Protein AF-A0A3B0XAX5-F1 (afdb_monomer_lite)

Foldseek 3Di:
DDDDDDDDDDDDDDDDDDDDDDDDDDPVPPPPPPDDDDDDPDPDDDDPPPPPPLDLVNLLVLLVVLLVQLVVQAHFLVVLQVSLVVSVVSLVVVVVVVVPDPDDDPLVVVLSVLSVVSSVLSNVQSVADDDRTGDDDPVSSVVSVVSSVVNVVSVVVVD

Secondary structure (DSSP, 8-state):
---------------------S--SSTTSSSSTT---------------------HHHHHHHHHHHHHHHHHS-SBHHHHHHHHHHHHHHHHHHHHHHHTSSS--HHHHHHHHHHHHHHHHHHHHHTS-BSSBB---HHHHHHHHHHHHHHHHHHHTT-

Radius of gyration: 24.77 Å; chains: 1; bounding box: 55×66×44 Å

Structure (mmCIF, N/CA/C/O backbone):
data_AF-A0A3B0XAX5-F1
#
_entry.id   AF-A0A3B0XAX5-F1
#
loop_
_atom_site.group_PDB
_atom_site.id
_atom_site.type_symbol
_atom_site.label_atom_id
_atom_site.label_alt_id
_atom_site.label_comp_id
_atom_site.label_asym_id
_atom_site.label_entity_id
_atom_site.label_seq_id
_atom_site.pdbx_PDB_ins_code
_atom_site.Cartn_x
_atom_site.Cartn_y
_atom_site.Cartn_z
_atom_site.occupancy
_atom_site.B_iso_or_equiv
_atom_site.auth_seq_id
_atom_site.auth_comp_id
_atom_site.auth_asym_id
_atom_site.auth_atom_id
_atom_site.pdbx_PDB_model_num
ATOM 1 N N . MET A 1 1 ? -34.772 -11.140 -18.819 1.00 44.25 1 MET A N 1
ATOM 2 C CA . MET A 1 1 ? -35.417 -11.511 -17.544 1.00 44.25 1 MET A CA 1
ATOM 3 C C . MET A 1 1 ? -35.757 -12.988 -17.601 1.00 44.25 1 MET A C 1
ATOM 5 O O . MET A 1 1 ? -36.758 -13.331 -18.210 1.00 44.25 1 MET A O 1
ATOM 9 N N . THR A 1 2 ? -34.922 -13.836 -16.999 1.00 35.56 2 THR A N 1
ATOM 10 C CA . THR A 1 2 ? -35.268 -15.232 -16.691 1.00 35.56 2 THR A CA 1
ATOM 11 C C . THR A 1 2 ? -34.436 -15.656 -15.479 1.00 35.56 2 THR A C 1
ATOM 13 O O . THR A 1 2 ? -33.211 -15.570 -15.511 1.00 35.56 2 THR A O 1
ATOM 16 N N . TYR A 1 3 ? -35.122 -16.005 -14.392 1.00 36.06 3 TYR A N 1
ATOM 17 C CA . TYR A 1 3 ? -34.591 -16.462 -13.103 1.00 36.06 3 TYR A CA 1
ATOM 18 C C . TYR A 1 3 ? -34.491 -17.994 -13.086 1.00 36.06 3 TYR A C 1
ATOM 20 O O . TYR A 1 3 ? -35.426 -18.639 -13.549 1.00 36.06 3 TYR A O 1
ATOM 28 N N . ILE A 1 4 ? -33.443 -18.560 -12.471 1.00 43.97 4 ILE A N 1
ATOM 29 C CA . ILE A 1 4 ? -33.417 -19.930 -11.907 1.00 43.97 4 ILE A CA 1
ATOM 30 C C . ILE A 1 4 ? -32.522 -19.866 -10.646 1.00 43.97 4 ILE A C 1
ATOM 32 O O . ILE A 1 4 ? -31.343 -19.550 -10.761 1.00 43.97 4 ILE A O 1
ATOM 36 N N . GLN A 1 5 ? -33.067 -19.738 -9.430 1.00 38.12 5 GLN A N 1
ATOM 37 C CA . GLN A 1 5 ? -33.500 -20.766 -8.454 1.00 38.12 5 GLN A CA 1
ATOM 38 C C . GLN A 1 5 ? -32.399 -21.677 -7.844 1.00 38.12 5 GLN A C 1
ATOM 40 O O . GLN A 1 5 ? -31.936 -22.626 -8.460 1.00 38.12 5 GLN A O 1
ATOM 45 N N . PHE A 1 6 ? -32.028 -21.320 -6.601 1.00 33.25 6 PHE A N 1
ATOM 46 C CA . PHE A 1 6 ? -31.666 -22.091 -5.387 1.00 33.25 6 PHE A CA 1
ATOM 47 C C . PHE A 1 6 ? -31.267 -23.594 -5.448 1.00 33.25 6 PHE A C 1
ATOM 49 O O . PHE A 1 6 ? -32.091 -24.424 -5.806 1.00 33.25 6 PHE A O 1
ATOM 56 N N . ALA A 1 7 ? -30.032 -23.880 -4.971 1.00 39.34 7 ALA A N 1
ATOM 57 C CA . ALA A 1 7 ? -29.557 -24.762 -3.859 1.00 39.34 7 ALA A CA 1
ATOM 58 C C . ALA A 1 7 ? -30.331 -26.049 -3.441 1.00 39.34 7 ALA A C 1
ATOM 60 O O . ALA A 1 7 ? -31.509 -26.172 -3.746 1.00 39.34 7 ALA A O 1
ATOM 61 N N . PRO A 1 8 ? -29.815 -26.911 -2.523 1.00 55.06 8 PRO A N 1
ATOM 62 C CA . PRO A 1 8 ? -28.453 -27.375 -2.180 1.00 55.06 8 PRO A CA 1
ATOM 63 C C . PRO A 1 8 ? -28.366 -28.932 -2.188 1.00 55.06 8 PRO A C 1
ATOM 65 O O . PRO A 1 8 ? -29.381 -29.610 -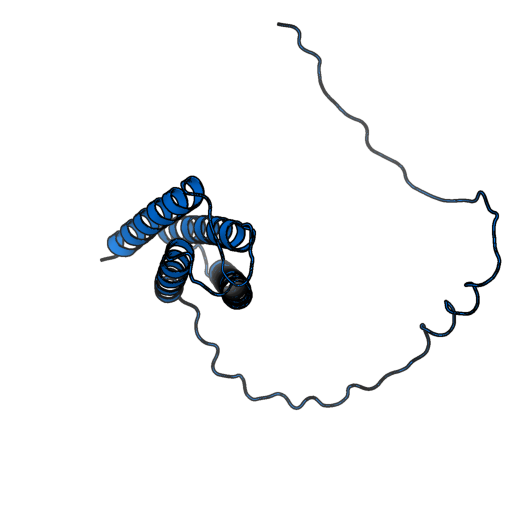2.299 1.00 55.06 8 PRO A O 1
ATOM 68 N N . SER A 1 9 ? -27.191 -29.539 -1.976 1.00 41.34 9 SER A N 1
ATOM 69 C CA . SER A 1 9 ? -27.106 -30.849 -1.292 1.00 41.34 9 SER A CA 1
ATOM 70 C C . SER A 1 9 ? -25.695 -31.136 -0.803 1.00 41.34 9 SER A C 1
ATOM 72 O O . SER A 1 9 ? -24.727 -31.148 -1.559 1.00 41.34 9 SER A O 1
ATOM 74 N N . ALA A 1 10 ? -25.613 -31.339 0.504 1.00 43.38 10 ALA A N 1
ATOM 75 C CA . ALA A 1 10 ? -24.453 -31.845 1.194 1.00 43.38 10 ALA A CA 1
ATOM 76 C C . ALA A 1 10 ? -24.357 -33.370 1.044 1.00 43.38 10 ALA A C 1
ATOM 78 O O . ALA A 1 10 ? -25.367 -34.055 0.904 1.00 43.38 10 ALA A O 1
ATOM 79 N N . ALA A 1 11 ? -23.134 -33.847 1.273 1.00 39.62 11 ALA A N 1
ATOM 80 C CA . ALA A 1 11 ? -22.812 -35.022 2.078 1.00 39.62 11 ALA A CA 1
ATOM 81 C C . ALA A 1 11 ? -22.190 -36.236 1.364 1.00 39.62 11 ALA A C 1
ATOM 83 O O . ALA A 1 11 ? -22.512 -36.603 0.242 1.00 39.62 11 ALA A O 1
ATOM 84 N N . PHE A 1 12 ? -21.330 -36.862 2.170 1.00 41.00 12 PHE A N 1
ATOM 85 C CA . PHE A 1 12 ? -20.760 -38.206 2.110 1.00 41.00 12 PHE A CA 1
ATOM 86 C C . PHE A 1 12 ? -19.574 -38.453 1.162 1.00 41.00 12 PHE A C 1
ATOM 88 O O . PHE A 1 12 ? -19.715 -38.536 -0.046 1.00 41.00 12 PHE A O 1
ATOM 95 N N . PHE A 1 13 ? -18.330 -38.366 1.648 1.00 37.00 13 PHE A N 1
ATOM 96 C CA . PHE A 1 13 ? -17.547 -39.336 2.448 1.00 37.00 13 PHE A CA 1
ATOM 97 C C . PHE A 1 13 ? -17.074 -40.583 1.669 1.00 37.00 13 PHE A C 1
ATOM 99 O O . PHE A 1 13 ? -17.861 -41.451 1.319 1.00 37.00 13 PHE A O 1
ATOM 106 N N . ARG A 1 14 ? -15.736 -40.696 1.629 1.00 37.41 14 ARG A N 1
ATOM 107 C CA . ARG A 1 14 ? -14.883 -41.902 1.611 1.00 37.41 14 ARG A CA 1
ATOM 108 C C . ARG A 1 14 ? -14.527 -42.616 0.293 1.00 37.41 14 ARG A C 1
ATOM 110 O O . ARG A 1 14 ? -15.359 -43.214 -0.365 1.00 37.41 14 ARG A O 1
ATOM 117 N N . ALA A 1 15 ? -13.196 -42.704 0.146 1.00 35.16 15 ALA A N 1
ATOM 118 C CA . ALA A 1 15 ? -12.384 -43.874 -0.222 1.00 35.16 15 ALA A CA 1
ATOM 119 C C . ALA A 1 15 ? -12.457 -44.343 -1.689 1.00 35.16 15 ALA A C 1
ATOM 121 O O . ALA A 1 15 ? -13.474 -44.816 -2.164 1.00 35.16 15 ALA A O 1
ATOM 122 N N . ALA A 1 16 ? -11.395 -44.105 -2.467 1.00 39.84 16 ALA A N 1
ATOM 123 C CA . ALA A 1 16 ? -10.281 -45.047 -2.687 1.00 39.84 16 ALA A CA 1
ATOM 124 C C . ALA A 1 16 ? -10.765 -46.315 -3.419 1.00 39.84 16 ALA A C 1
ATOM 126 O O . ALA A 1 16 ? -11.504 -47.113 -2.866 1.00 39.84 16 ALA A O 1
ATOM 127 N N . THR A 1 17 ? -10.359 -46.594 -4.656 1.00 40.56 17 THR A N 1
ATOM 128 C CA . THR A 1 17 ? -9.032 -47.150 -4.941 1.00 40.56 17 THR A CA 1
ATOM 129 C C . THR A 1 17 ? -8.866 -47.421 -6.449 1.00 40.56 17 THR A C 1
ATOM 131 O O . THR A 1 17 ? -9.791 -47.877 -7.104 1.00 40.56 17 THR A O 1
ATOM 134 N N . TYR A 1 18 ? -7.633 -47.202 -6.924 1.00 41.62 18 TYR A N 1
ATOM 135 C CA . TYR A 1 18 ? -6.901 -47.984 -7.933 1.00 41.62 18 TYR A CA 1
ATOM 136 C C . TYR A 1 18 ? -7.393 -48.032 -9.393 1.00 41.62 18 TYR A C 1
ATOM 138 O O . TYR A 1 18 ? -8.276 -48.796 -9.758 1.00 41.62 18 TYR A O 1
ATOM 146 N N . CYS A 1 19 ? -6.614 -47.398 -10.276 1.00 34.78 19 CYS A N 1
ATOM 147 C CA . CYS A 1 19 ? -6.199 -48.062 -11.510 1.00 34.78 19 CYS A CA 1
ATOM 148 C C . CYS A 1 19 ? -4.701 -47.826 -11.7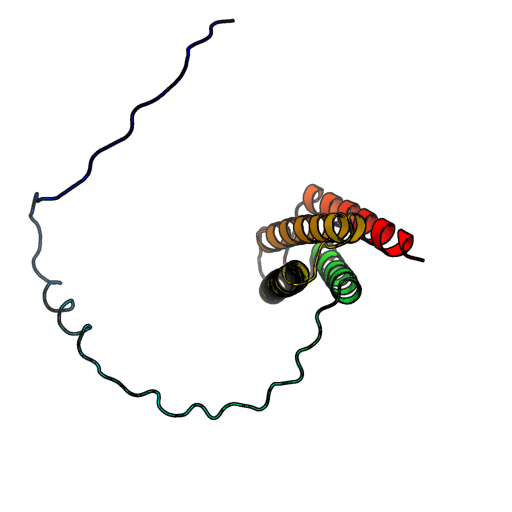28 1.00 34.78 19 CYS A C 1
ATOM 150 O O . CYS A 1 19 ? -4.237 -46.717 -11.992 1.00 34.78 19 CYS A O 1
ATOM 152 N N . SER A 1 20 ? -3.951 -48.897 -11.504 1.00 39.78 20 SER A N 1
ATOM 153 C CA . SER A 1 20 ? -2.510 -49.015 -11.665 1.00 39.78 20 SER A CA 1
ATOM 154 C C . SER A 1 20 ? -2.118 -48.976 -13.143 1.00 39.78 20 SER A C 1
ATOM 156 O O . SER A 1 20 ? -2.879 -49.440 -13.987 1.00 39.78 20 SER A O 1
ATOM 158 N N . HIS A 1 21 ? -0.891 -48.525 -13.423 1.00 38.41 21 HIS A N 1
ATOM 159 C CA . HIS A 1 21 ? 0.172 -49.302 -14.088 1.00 38.41 21 HIS A CA 1
ATOM 160 C C . HIS A 1 21 ? 1.029 -48.395 -14.988 1.00 38.41 21 HIS A C 1
ATOM 162 O O . HIS A 1 21 ? 0.624 -48.097 -16.102 1.00 38.41 21 HIS A O 1
ATOM 168 N N . ILE A 1 22 ? 2.221 -47.984 -14.521 1.00 46.31 22 ILE A N 1
ATOM 169 C CA . ILE A 1 22 ? 3.476 -47.994 -15.306 1.00 46.31 22 ILE A CA 1
ATOM 170 C C . ILE A 1 22 ? 4.670 -47.472 -14.476 1.00 46.31 22 ILE A C 1
ATOM 172 O O . ILE A 1 22 ? 4.722 -46.325 -14.048 1.00 46.31 22 ILE A O 1
ATOM 176 N N . ARG A 1 23 ? 5.656 -48.371 -14.329 1.00 42.75 23 ARG A N 1
ATOM 177 C CA . ARG A 1 23 ? 7.099 -48.171 -14.065 1.00 42.75 23 ARG A CA 1
ATOM 178 C C . ARG A 1 23 ? 7.516 -47.627 -12.682 1.00 42.75 23 ARG A C 1
ATOM 180 O O . ARG A 1 23 ? 7.779 -46.451 -12.494 1.00 42.75 23 ARG A O 1
ATOM 187 N N . SER A 1 24 ? 7.633 -48.475 -11.657 1.00 50.50 24 SER A N 1
ATOM 188 C CA . SER A 1 24 ? 8.691 -49.496 -11.442 1.00 50.50 24 SER A CA 1
ATOM 189 C C . SER A 1 24 ? 10.108 -48.990 -11.087 1.00 50.50 24 SER A C 1
ATOM 191 O O . SER A 1 24 ? 11.045 -49.777 -11.210 1.00 50.50 24 SER A O 1
ATOM 193 N N . ARG A 1 25 ? 10.314 -47.742 -10.618 1.00 49.38 25 ARG A N 1
ATOM 194 C CA . ARG A 1 25 ? 11.633 -47.329 -10.056 1.00 49.38 25 ARG A CA 1
ATOM 195 C C . ARG A 1 25 ? 11.660 -46.371 -8.849 1.00 49.38 25 ARG A C 1
ATOM 197 O O . ARG A 1 25 ? 12.740 -46.149 -8.317 1.00 49.38 25 ARG A O 1
ATOM 204 N N . HIS A 1 26 ? 10.538 -45.846 -8.353 1.00 49.09 26 HIS A N 1
ATOM 205 C CA . HIS A 1 26 ? 10.568 -44.863 -7.244 1.00 49.09 26 HIS A CA 1
ATOM 206 C C . HIS A 1 26 ? 10.079 -45.369 -5.883 1.00 49.09 26 HIS A C 1
ATOM 208 O O . HIS A 1 26 ? 10.137 -44.641 -4.897 1.00 49.09 26 HIS A O 1
ATOM 214 N N . PHE A 1 27 ? 9.676 -46.637 -5.790 1.00 47.16 27 PHE A N 1
ATOM 215 C CA . PHE A 1 27 ? 9.091 -47.186 -4.562 1.00 47.16 27 PHE A CA 1
ATOM 216 C C . PHE A 1 27 ? 10.101 -47.446 -3.428 1.00 47.16 27 PHE A C 1
ATOM 218 O O . PHE A 1 27 ? 9.702 -47.752 -2.312 1.00 47.16 27 PHE A O 1
ATOM 225 N N . LEU A 1 28 ? 11.404 -47.286 -3.684 1.00 48.03 28 LEU A N 1
ATOM 226 C CA . LEU A 1 28 ? 12.463 -47.523 -2.694 1.00 48.03 28 LEU A CA 1
ATOM 227 C C . LEU A 1 28 ? 12.957 -46.244 -1.993 1.00 48.03 28 LEU A C 1
ATOM 229 O O . LEU A 1 28 ? 13.681 -46.336 -1.011 1.00 48.03 28 LEU A O 1
ATOM 233 N N . LEU A 1 29 ? 12.535 -45.053 -2.438 1.00 48.75 29 LEU A N 1
ATOM 234 C CA . LEU A 1 29 ? 12.909 -43.782 -1.795 1.00 48.75 29 LEU A CA 1
ATOM 235 C C . LEU A 1 29 ? 11.878 -43.280 -0.774 1.00 48.75 29 LEU A C 1
ATOM 237 O O . LEU A 1 29 ? 12.193 -42.417 0.038 1.00 48.75 29 LEU A O 1
ATOM 241 N N . CYS A 1 30 ? 10.663 -43.835 -0.768 1.00 45.81 30 CYS A N 1
ATOM 242 C CA . CYS A 1 30 ? 9.576 -43.341 0.085 1.00 45.81 30 CYS A CA 1
ATOM 243 C C . CYS A 1 30 ? 9.568 -43.928 1.509 1.00 45.81 30 CYS A C 1
ATOM 245 O O . CYS A 1 30 ? 8.792 -43.470 2.342 1.00 45.81 30 CYS A O 1
ATOM 247 N N . VAL A 1 31 ? 10.419 -44.920 1.804 1.00 48.81 31 VAL A N 1
ATOM 248 C CA . VAL A 1 31 ? 10.431 -45.635 3.100 1.00 48.81 31 VAL A CA 1
ATOM 249 C C . VAL A 1 31 ? 11.611 -45.223 4.000 1.00 48.81 31 VAL A C 1
ATOM 251 O O . VAL A 1 31 ? 11.562 -45.440 5.205 1.00 48.81 31 VAL A O 1
ATOM 254 N N . CYS A 1 32 ? 12.634 -44.536 3.475 1.00 41.91 32 CYS A N 1
ATOM 255 C CA . CYS A 1 32 ? 13.785 -44.086 4.276 1.00 41.91 32 CYS A CA 1
ATOM 256 C C . CYS A 1 32 ? 13.621 -42.708 4.940 1.00 41.91 32 CYS A C 1
ATOM 258 O O . CYS A 1 32 ? 14.450 -42.347 5.767 1.00 41.91 32 CYS A O 1
ATOM 260 N N . LEU A 1 33 ? 12.573 -41.938 4.631 1.00 45.44 33 LEU A N 1
ATOM 261 C CA . LEU A 1 33 ? 12.417 -40.565 5.143 1.00 45.44 33 LEU A CA 1
ATOM 262 C C . LEU A 1 33 ? 11.385 -40.442 6.277 1.00 45.44 33 LEU A C 1
ATOM 264 O O . LEU A 1 33 ? 10.818 -39.377 6.497 1.00 45.44 33 LEU A O 1
ATOM 268 N N . LEU A 1 34 ? 11.131 -41.540 6.995 1.00 47.31 34 LEU A N 1
ATOM 269 C CA . LEU A 1 34 ? 10.293 -41.560 8.203 1.00 47.31 34 LEU A CA 1
ATOM 270 C C . LEU A 1 34 ?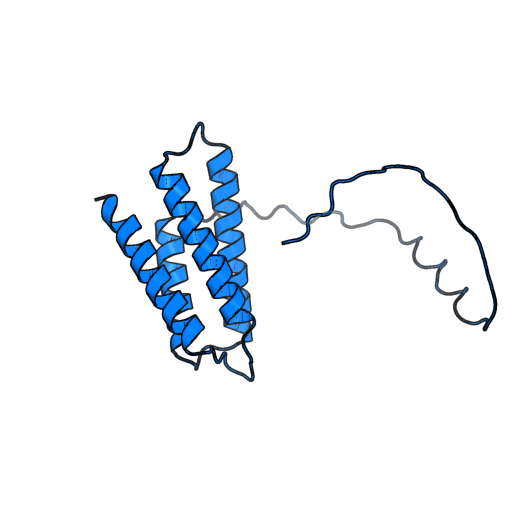 11.060 -41.976 9.470 1.00 47.31 34 LEU A C 1
ATOM 272 O O . LEU A 1 34 ? 10.451 -42.127 10.525 1.00 47.31 34 LEU A O 1
ATOM 276 N N . ILE A 1 35 ? 12.389 -42.134 9.402 1.00 52.22 35 ILE A N 1
ATOM 277 C CA . ILE A 1 35 ? 13.206 -42.589 10.540 1.00 52.22 35 ILE A CA 1
ATOM 278 C C . ILE A 1 35 ? 14.521 -41.796 10.626 1.00 52.22 35 ILE A C 1
ATOM 280 O O . ILE A 1 35 ? 15.598 -42.314 10.362 1.00 52.22 35 ILE A O 1
ATOM 284 N N . THR A 1 36 ? 14.426 -40.530 11.024 1.00 50.75 36 THR A N 1
ATOM 285 C CA . THR A 1 36 ? 15.495 -39.802 11.737 1.00 50.75 36 THR A CA 1
ATOM 286 C C . THR A 1 36 ? 14.802 -38.884 12.745 1.00 50.75 36 THR A C 1
ATOM 288 O O . THR A 1 36 ? 14.319 -37.815 12.391 1.00 50.75 36 THR A O 1
ATOM 291 N N . THR A 1 37 ? 14.390 -39.402 13.902 1.00 49.22 37 THR A N 1
ATOM 292 C CA . THR A 1 37 ? 15.116 -39.287 15.183 1.00 49.22 37 THR A CA 1
ATOM 293 C C . THR A 1 37 ? 15.665 -37.887 15.471 1.00 49.22 37 THR A C 1
ATOM 295 O O . THR A 1 37 ? 16.702 -37.494 14.950 1.00 49.22 37 THR A O 1
ATOM 298 N N . ALA A 1 38 ? 14.937 -37.186 16.344 1.00 47.31 38 ALA A N 1
ATOM 299 C CA . ALA A 1 38 ? 15.428 -36.558 17.571 1.00 47.31 38 ALA A CA 1
ATOM 300 C C . ALA A 1 38 ? 16.838 -35.941 17.554 1.00 47.31 38 ALA A C 1
ATOM 302 O O . ALA A 1 38 ? 17.822 -36.669 17.578 1.00 47.31 38 ALA A O 1
ATOM 303 N N . ALA A 1 39 ? 16.897 -34.608 17.659 1.00 46.00 39 ALA A N 1
ATOM 304 C CA . ALA A 1 39 ? 17.727 -33.861 18.617 1.00 46.00 39 ALA A CA 1
ATOM 305 C C . ALA A 1 39 ? 17.892 -32.409 18.142 1.00 46.00 39 ALA A C 1
ATOM 307 O O . ALA A 1 39 ? 18.842 -32.080 17.445 1.00 46.00 39 ALA A O 1
ATOM 308 N N . PHE A 1 40 ? 16.993 -31.521 18.564 1.00 40.56 40 PHE A N 1
ATOM 309 C CA . PHE A 1 40 ? 17.349 -30.112 18.754 1.00 40.56 40 PHE A CA 1
ATOM 310 C C . PHE A 1 40 ? 17.039 -29.763 20.206 1.00 40.56 40 PHE A C 1
ATOM 312 O O . PHE A 1 40 ? 16.026 -29.159 20.544 1.00 40.56 40 PHE A O 1
ATOM 319 N N . ALA A 1 41 ? 17.910 -30.272 21.076 1.00 43.19 41 ALA A N 1
ATOM 320 C CA . ALA A 1 41 ? 18.088 -29.759 22.418 1.00 43.19 41 ALA A CA 1
ATOM 321 C C . ALA A 1 41 ? 18.904 -28.463 22.325 1.00 43.19 41 ALA A C 1
ATOM 323 O O . ALA A 1 41 ? 19.933 -28.433 21.655 1.00 43.19 41 ALA A O 1
ATOM 324 N N . GLY A 1 42 ? 18.445 -27.424 23.022 1.00 45.09 42 GLY A N 1
ATOM 325 C CA . GLY A 1 42 ? 19.269 -26.274 23.386 1.00 45.09 42 GLY A CA 1
ATOM 326 C C . GLY A 1 42 ? 19.489 -25.244 22.283 1.00 45.09 42 GLY A C 1
ATOM 327 O O . GLY A 1 42 ? 20.603 -25.072 21.804 1.00 45.09 42 GLY A O 1
ATOM 328 N N . THR A 1 43 ? 18.458 -24.471 21.946 1.00 45.91 43 THR A N 1
ATOM 329 C CA . THR A 1 43 ? 18.712 -23.059 21.633 1.00 45.91 43 THR A CA 1
ATOM 330 C C . THR A 1 43 ? 18.349 -22.273 22.875 1.00 45.91 43 THR A C 1
ATOM 332 O O . THR A 1 43 ? 17.179 -22.087 23.204 1.00 45.91 43 THR A O 1
ATOM 335 N N . GLU A 1 44 ? 19.402 -21.937 23.610 1.00 43.97 44 GLU A N 1
ATOM 336 C CA . GLU A 1 44 ? 19.436 -20.982 24.702 1.00 43.97 44 GLU A CA 1
ATOM 337 C C . GLU A 1 44 ? 18.551 -19.786 24.354 1.00 43.97 44 GLU A C 1
ATOM 339 O O . GLU A 1 44 ? 18.708 -19.160 23.302 1.00 43.97 44 GLU A O 1
ATOM 344 N N . ALA A 1 45 ? 17.553 -19.547 25.203 1.00 42.97 45 ALA A N 1
ATOM 345 C CA . ALA A 1 45 ? 16.641 -18.433 25.074 1.00 42.97 45 ALA A CA 1
ATOM 346 C C . ALA A 1 45 ? 17.461 -17.142 25.085 1.00 42.97 45 ALA A C 1
ATOM 348 O O . ALA A 1 45 ? 17.910 -16.685 26.138 1.00 42.97 45 ALA A O 1
ATOM 349 N N . ALA A 1 46 ? 17.660 -16.567 23.898 1.00 45.75 46 ALA A N 1
ATOM 350 C CA . ALA A 1 46 ? 18.106 -15.195 23.776 1.00 45.75 46 ALA A CA 1
ATOM 351 C C . ALA A 1 46 ? 17.175 -14.329 24.646 1.00 45.75 46 ALA A C 1
ATOM 353 O O . ALA A 1 46 ? 15.955 -14.547 24.634 1.00 45.75 46 ALA A O 1
ATOM 354 N N . PRO A 1 47 ? 17.721 -13.388 25.437 1.00 45.41 47 PRO A N 1
ATOM 355 C CA . PRO A 1 47 ? 16.904 -12.494 26.243 1.00 45.41 47 PRO A CA 1
ATOM 356 C C . PRO A 1 47 ? 15.885 -11.814 25.323 1.00 45.41 47 PRO A C 1
ATOM 358 O O . PRO A 1 47 ? 16.237 -11.532 24.176 1.00 45.41 47 PRO A O 1
ATOM 361 N N . PRO A 1 48 ? 14.641 -11.572 25.779 1.00 48.31 48 PRO A N 1
ATOM 362 C CA . PRO A 1 48 ? 13.615 -10.964 24.948 1.00 48.31 48 PRO A CA 1
ATOM 363 C C . PRO A 1 48 ? 14.144 -9.628 24.436 1.00 48.31 48 PRO A C 1
ATOM 365 O O . PRO A 1 48 ? 14.215 -8.642 25.174 1.00 48.31 48 PRO A O 1
ATOM 368 N N . GLU A 1 49 ? 14.576 -9.629 23.175 1.00 45.03 49 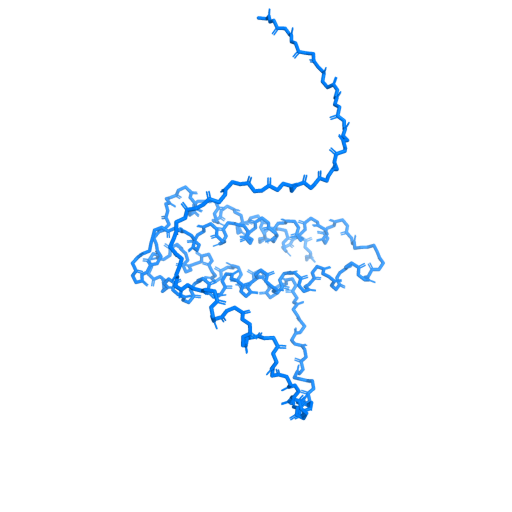GLU A N 1
ATOM 369 C CA . GLU A 1 49 ? 14.972 -8.446 22.441 1.00 45.03 49 GLU A CA 1
ATOM 370 C C . GLU A 1 49 ? 13.765 -7.524 22.503 1.00 45.03 49 GLU A C 1
ATOM 372 O O . GLU A 1 49 ? 12.689 -7.852 22.003 1.00 45.03 49 GLU A O 1
ATOM 377 N N . LYS A 1 50 ? 13.934 -6.459 23.288 1.00 42.19 50 LYS A N 1
ATOM 378 C CA . LYS A 1 50 ? 12.951 -5.455 23.681 1.00 42.19 50 LYS A CA 1
ATOM 379 C C . LYS A 1 50 ? 11.896 -5.313 22.587 1.00 42.19 50 LYS A C 1
ATOM 381 O O . LYS A 1 50 ? 12.173 -4.679 21.573 1.00 42.19 50 LYS A O 1
ATOM 386 N N . ALA A 1 51 ? 10.738 -5.956 22.780 1.00 51.84 51 ALA A N 1
ATOM 387 C CA . ALA A 1 51 ? 9.696 -6.038 21.767 1.00 51.84 51 ALA A CA 1
ATOM 388 C C . ALA A 1 51 ? 9.410 -4.621 21.274 1.00 51.84 51 ALA A C 1
ATOM 390 O O . ALA A 1 51 ? 8.872 -3.803 22.024 1.00 51.84 51 ALA A O 1
ATOM 391 N N . VAL A 1 52 ? 9.861 -4.306 20.057 1.00 57.91 52 VAL A N 1
ATOM 392 C CA . VAL A 1 52 ? 9.627 -3.001 19.450 1.00 57.91 52 VAL A CA 1
ATOM 393 C C . VAL A 1 52 ? 8.118 -2.869 19.399 1.00 57.91 52 VAL A C 1
ATOM 395 O O . VAL A 1 52 ? 7.447 -3.619 18.691 1.00 57.91 52 VAL A O 1
ATOM 398 N N . SER A 1 53 ? 7.573 -1.989 20.237 1.00 68.31 53 SER A N 1
ATOM 399 C CA . SER A 1 53 ? 6.140 -1.789 20.341 1.00 68.31 53 SER A CA 1
ATOM 400 C C . SER A 1 53 ? 5.677 -1.130 19.051 1.00 68.31 53 SER A C 1
ATOM 402 O O . SER A 1 53 ? 5.754 0.081 18.851 1.00 68.31 53 SER A O 1
ATOM 404 N N . VAL A 1 54 ? 5.249 -1.980 18.126 1.00 83.12 54 VAL A N 1
ATOM 405 C CA . VAL A 1 54 ? 4.688 -1.578 16.848 1.00 83.12 54 VAL A CA 1
ATOM 406 C C . VAL A 1 54 ? 3.478 -0.688 17.128 1.00 83.12 54 VAL A C 1
ATOM 408 O O . VAL A 1 54 ? 2.526 -1.103 17.788 1.00 83.12 54 VAL A O 1
ATOM 411 N N . SER A 1 55 ? 3.528 0.554 16.650 1.00 90.81 55 SER A N 1
ATOM 412 C CA . SER A 1 55 ? 2.503 1.567 16.906 1.00 90.81 55 SER A CA 1
ATOM 413 C C . SER A 1 55 ? 1.885 2.071 15.603 1.00 90.81 55 SER A C 1
ATOM 415 O O . SER A 1 55 ? 2.531 2.086 14.554 1.00 90.81 55 SER A O 1
ATOM 417 N N . ILE A 1 56 ? 0.635 2.533 15.663 1.00 90.62 56 ILE A N 1
ATOM 418 C CA . ILE A 1 56 ? -0.066 3.119 14.508 1.00 90.62 56 ILE A CA 1
ATOM 419 C C . ILE A 1 56 ? 0.757 4.218 13.803 1.00 90.62 56 ILE A C 1
ATOM 421 O O . ILE A 1 56 ? 0.921 4.105 12.589 1.00 90.62 56 ILE A O 1
ATOM 425 N N . PRO A 1 57 ? 1.312 5.243 14.487 1.00 90.88 57 PRO A N 1
ATOM 426 C CA . PRO A 1 57 ? 2.092 6.279 13.804 1.00 90.88 57 PRO A CA 1
ATOM 427 C C . PRO A 1 57 ? 3.332 5.707 13.106 1.00 90.88 57 PRO A C 1
ATOM 429 O O . PRO A 1 57 ? 3.593 6.058 11.959 1.00 90.88 57 PRO A O 1
ATOM 432 N N . SER A 1 58 ? 4.025 4.744 13.727 1.00 93.31 58 SER A N 1
ATOM 433 C CA . SER A 1 58 ? 5.176 4.092 13.088 1.00 93.31 58 SER A CA 1
ATOM 434 C C . SER A 1 58 ? 4.803 3.348 11.799 1.00 93.31 58 SER A C 1
ATOM 436 O O . SER A 1 58 ? 5.553 3.393 10.824 1.00 93.31 58 SER A O 1
ATOM 438 N N . LEU A 1 59 ? 3.614 2.731 11.744 1.00 93.75 59 LEU A N 1
ATOM 439 C CA . LEU A 1 59 ? 3.106 2.102 10.521 1.00 93.75 59 LEU A CA 1
ATOM 440 C C . LEU A 1 59 ? 2.746 3.126 9.448 1.00 93.75 59 LEU A C 1
ATOM 442 O O . LEU A 1 59 ? 2.981 2.879 8.266 1.00 93.75 59 LEU A O 1
ATOM 446 N N . VAL A 1 60 ? 2.163 4.262 9.829 1.00 94.50 60 VAL A N 1
ATOM 447 C CA . VAL A 1 60 ? 1.840 5.329 8.873 1.00 94.50 60 VAL A CA 1
ATOM 448 C C . VAL A 1 60 ? 3.125 5.851 8.226 1.00 94.50 60 VAL A C 1
ATOM 450 O O . VAL A 1 60 ? 3.195 5.942 6.997 1.00 94.50 60 VAL A O 1
ATOM 453 N N . ASP A 1 61 ? 4.177 6.076 9.010 1.00 94.62 61 ASP A N 1
ATOM 454 C CA . ASP A 1 61 ? 5.481 6.505 8.497 1.00 94.62 61 ASP A CA 1
ATOM 455 C C . ASP A 1 61 ? 6.127 5.449 7.593 1.00 94.62 61 ASP A C 1
ATOM 457 O O . ASP A 1 61 ? 6.635 5.774 6.515 1.00 94.62 61 ASP A O 1
ATOM 461 N N . GLN A 1 62 ? 6.073 4.173 7.984 1.00 95.19 62 GLN A N 1
ATOM 462 C CA . GLN A 1 62 ? 6.580 3.072 7.164 1.00 95.19 62 GLN A CA 1
ATOM 463 C C . GLN A 1 62 ? 5.829 2.970 5.831 1.00 95.19 62 GLN A C 1
ATOM 465 O O . GLN A 1 62 ? 6.456 2.833 4.780 1.00 95.19 62 GLN A O 1
ATOM 470 N N . SER A 1 63 ? 4.500 3.098 5.851 1.00 95.81 63 SER A N 1
ATOM 471 C CA . SER A 1 63 ? 3.692 3.090 4.629 1.00 95.81 63 SER A CA 1
ATOM 472 C C . SER A 1 63 ? 4.028 4.266 3.711 1.00 95.81 63 SER A C 1
ATOM 474 O O . SER A 1 63 ? 4.147 4.069 2.506 1.00 95.81 63 SER A O 1
ATOM 476 N N . SER A 1 64 ? 4.297 5.453 4.267 1.00 95.81 64 SER A N 1
ATOM 477 C CA . SER A 1 64 ? 4.731 6.622 3.496 1.00 95.81 64 SER A CA 1
ATOM 478 C C . SER A 1 64 ? 6.038 6.348 2.748 1.00 95.81 64 SER A C 1
ATOM 480 O O . SER A 1 64 ? 6.118 6.585 1.543 1.00 95.81 64 SER A O 1
ATOM 482 N N . LYS A 1 65 ? 7.043 5.775 3.428 1.00 95.81 65 LYS A N 1
ATOM 483 C CA . LYS A 1 65 ? 8.325 5.398 2.806 1.00 95.81 65 LYS A CA 1
ATOM 484 C C . LYS A 1 65 ? 8.126 4.397 1.670 1.00 95.81 65 LYS A C 1
ATOM 486 O O . LYS A 1 65 ? 8.619 4.624 0.569 1.00 95.81 65 LYS A O 1
ATOM 491 N N . LEU A 1 66 ? 7.335 3.350 1.903 1.00 96.00 66 LEU A N 1
ATOM 492 C CA . LEU A 1 66 ? 7.050 2.341 0.882 1.00 96.00 66 LEU A CA 1
ATOM 493 C C . LEU A 1 66 ? 6.291 2.924 -0.312 1.00 96.00 66 LEU A C 1
ATOM 495 O O . LEU A 1 66 ? 6.600 2.610 -1.457 1.00 96.00 66 LEU A O 1
ATOM 499 N N . VAL A 1 67 ? 5.338 3.827 -0.088 1.00 96.56 67 VAL A N 1
ATOM 500 C CA . VAL A 1 67 ? 4.654 4.520 -1.187 1.00 96.56 67 VAL A CA 1
ATOM 501 C C . VAL A 1 67 ? 5.650 5.345 -2.006 1.00 96.56 67 VAL A C 1
ATOM 503 O O . VAL A 1 67 ? 5.622 5.270 -3.233 1.00 96.56 67 VAL A O 1
ATOM 506 N N . GLN A 1 68 ? 6.556 6.087 -1.360 1.00 95.50 68 GLN A N 1
ATOM 507 C CA . GLN A 1 68 ? 7.585 6.875 -2.051 1.00 95.50 68 GLN A CA 1
ATOM 508 C C . GLN A 1 68 ? 8.520 5.997 -2.891 1.00 95.50 68 GLN A C 1
ATOM 510 O O . GLN A 1 68 ? 8.809 6.299 -4.051 1.00 95.50 68 GLN A O 1
ATOM 515 N N . GLU A 1 69 ? 8.937 4.860 -2.346 1.00 94.25 69 GLU A N 1
ATOM 516 C CA . GLU A 1 69 ? 9.735 3.875 -3.069 1.00 94.25 69 GLU A CA 1
ATOM 517 C C . GLU A 1 69 ? 8.981 3.310 -4.280 1.00 94.25 69 GLU A C 1
ATOM 519 O O . GLU A 1 69 ? 9.522 3.298 -5.389 1.00 94.25 69 GLU A O 1
ATOM 524 N N . ALA A 1 70 ? 7.711 2.937 -4.107 1.00 93.38 70 ALA A N 1
ATOM 525 C CA . ALA A 1 70 ? 6.862 2.420 -5.177 1.00 93.38 70 ALA A CA 1
ATOM 526 C C . ALA A 1 70 ? 6.658 3.420 -6.322 1.00 93.38 70 ALA A C 1
ATOM 528 O O . ALA A 1 70 ? 6.665 3.028 -7.492 1.00 93.38 70 ALA A O 1
ATOM 529 N N . ILE A 1 71 ? 6.505 4.713 -6.020 1.00 93.75 71 ILE A N 1
ATOM 530 C CA . ILE A 1 71 ? 6.330 5.741 -7.056 1.00 93.75 71 ILE A CA 1
ATOM 531 C C . ILE A 1 71 ? 7.649 6.158 -7.713 1.00 93.75 71 ILE A C 1
ATOM 533 O O . ILE A 1 71 ? 7.632 6.574 -8.873 1.00 93.75 71 ILE A O 1
ATOM 537 N N . SER A 1 72 ? 8.785 6.025 -7.022 1.00 90.94 72 SER A N 1
ATOM 538 C CA . SER A 1 72 ? 10.100 6.407 -7.557 1.00 90.94 72 SER A CA 1
ATOM 539 C C . SER A 1 72 ? 10.497 5.612 -8.804 1.00 90.94 72 SER A C 1
ATOM 541 O O . SER A 1 72 ? 11.334 6.064 -9.579 1.00 90.94 72 SER A O 1
ATOM 543 N N . SER A 1 73 ? 9.892 4.433 -9.016 1.00 81.81 73 SER A N 1
ATOM 544 C CA . SER A 1 73 ? 10.210 3.498 -10.111 1.00 81.81 73 SER A CA 1
ATOM 545 C C . SER A 1 73 ? 11.681 3.037 -10.140 1.00 81.81 73 SER A C 1
ATOM 547 O O . SER A 1 73 ? 12.135 2.473 -11.131 1.00 81.81 73 SER A O 1
ATOM 549 N N . ASN A 1 74 ? 12.426 3.263 -9.050 1.00 87.19 74 ASN A N 1
ATOM 550 C CA . ASN A 1 74 ? 13.837 2.895 -8.883 1.00 87.19 74 ASN A CA 1
ATOM 551 C C . ASN A 1 74 ? 14.081 2.118 -7.572 1.00 87.19 74 ASN A C 1
ATOM 553 O O . ASN A 1 74 ? 15.214 1.924 -7.133 1.00 87.19 74 ASN A O 1
ATOM 557 N N . ALA A 1 75 ? 13.017 1.662 -6.913 1.00 90.88 75 ALA A N 1
ATOM 558 C CA . ALA A 1 75 ? 13.142 0.845 -5.715 1.00 90.88 75 ALA A CA 1
ATOM 559 C C . ALA A 1 75 ? 13.513 -0.598 -6.080 1.00 90.88 75 ALA A C 1
ATOM 561 O O . ALA A 1 75 ? 12.958 -1.188 -7.012 1.00 90.88 75 ALA A O 1
ATOM 562 N N . ASN A 1 76 ? 14.477 -1.170 -5.354 1.00 95.44 76 ASN A N 1
ATOM 563 C CA . ASN A 1 76 ? 14.925 -2.544 -5.565 1.00 95.44 76 ASN A CA 1
ATOM 564 C C . ASN A 1 76 ? 13.770 -3.526 -5.312 1.00 95.44 76 ASN A C 1
ATOM 566 O O . ASN A 1 76 ? 13.176 -3.522 -4.236 1.00 95.44 76 ASN A O 1
ATOM 570 N N . ALA A 1 77 ? 13.503 -4.406 -6.279 1.00 95.19 77 ALA A N 1
ATOM 571 C CA . ALA A 1 77 ? 12.359 -5.313 -6.224 1.00 95.19 77 ALA A CA 1
ATOM 572 C C . ALA A 1 77 ? 12.384 -6.286 -5.039 1.00 95.19 77 ALA A C 1
ATOM 574 O O . ALA A 1 77 ? 11.343 -6.552 -4.440 1.00 95.19 77 ALA A O 1
ATOM 575 N N . SER A 1 78 ? 13.560 -6.813 -4.693 1.00 95.25 78 SER A N 1
ATOM 576 C CA . SER A 1 78 ? 13.699 -7.755 -3.580 1.00 95.25 78 SER A CA 1
ATOM 577 C C . SER A 1 78 ? 13.480 -7.056 -2.241 1.00 95.25 78 SER A C 1
ATOM 579 O O . SER A 1 78 ? 12.660 -7.507 -1.444 1.00 95.25 78 SER A O 1
ATOM 581 N N . ARG A 1 79 ? 14.137 -5.905 -2.027 1.00 95.75 79 ARG A N 1
ATOM 582 C CA . ARG A 1 79 ? 13.966 -5.126 -0.790 1.00 95.75 79 ARG A CA 1
ATOM 583 C C . ARG A 1 79 ? 12.523 -4.690 -0.592 1.00 95.75 79 ARG A C 1
ATOM 585 O O . ARG A 1 79 ? 11.948 -4.986 0.444 1.00 95.75 79 ARG A O 1
ATOM 592 N N . PHE A 1 80 ? 11.905 -4.134 -1.630 1.00 96.38 80 PHE A N 1
ATOM 593 C CA . PHE A 1 80 ? 10.521 -3.687 -1.544 1.00 96.38 80 PHE A CA 1
ATOM 594 C C . PHE A 1 80 ? 9.552 -4.813 -1.145 1.00 96.38 80 PHE A C 1
ATOM 596 O O . PHE A 1 80 ? 8.660 -4.607 -0.327 1.00 96.38 80 PHE A O 1
ATOM 603 N N . ARG A 1 81 ? 9.730 -6.030 -1.682 1.00 96.44 81 ARG A N 1
ATOM 604 C CA . ARG A 1 81 ? 8.915 -7.205 -1.313 1.00 96.44 81 ARG A CA 1
ATOM 605 C C . ARG A 1 81 ? 9.100 -7.609 0.145 1.00 96.44 81 ARG A C 1
ATOM 607 O O . ARG A 1 81 ? 8.121 -7.960 0.806 1.00 96.44 81 ARG A O 1
ATOM 614 N N . ILE A 1 82 ? 10.339 -7.569 0.631 1.00 96.62 82 ILE A N 1
ATOM 615 C CA . ILE A 1 82 ? 10.656 -7.840 2.035 1.00 96.62 82 ILE A CA 1
ATOM 616 C C . ILE A 1 82 ? 9.953 -6.802 2.906 1.00 96.62 82 ILE A C 1
ATOM 618 O O . ILE A 1 82 ? 9.173 -7.173 3.778 1.00 96.62 82 ILE A O 1
ATOM 622 N N . ASP A 1 83 ? 10.129 -5.520 2.608 1.00 97.00 83 ASP A N 1
ATOM 623 C CA . ASP A 1 83 ? 9.587 -4.440 3.428 1.00 97.00 83 ASP A CA 1
ATOM 624 C C . ASP A 1 83 ? 8.049 -4.405 3.406 1.00 97.00 83 ASP A C 1
ATOM 626 O O . ASP A 1 83 ? 7.419 -4.199 4.444 1.00 97.00 83 ASP A O 1
ATOM 630 N N . ALA A 1 84 ? 7.421 -4.700 2.262 1.00 97.00 84 ALA A N 1
ATOM 631 C CA . ALA A 1 84 ? 5.968 -4.851 2.154 1.00 97.00 84 ALA A CA 1
ATOM 632 C C . ALA A 1 84 ? 5.435 -6.053 2.957 1.00 97.00 84 ALA A C 1
ATOM 634 O O . ALA A 1 84 ? 4.326 -6.005 3.500 1.00 97.00 84 ALA A O 1
ATOM 635 N N . THR A 1 85 ? 6.212 -7.136 3.045 1.00 97.56 85 THR A N 1
ATOM 636 C CA . THR A 1 85 ? 5.880 -8.303 3.875 1.00 97.56 85 THR A CA 1
ATOM 637 C C . THR A 1 85 ? 6.025 -7.967 5.353 1.00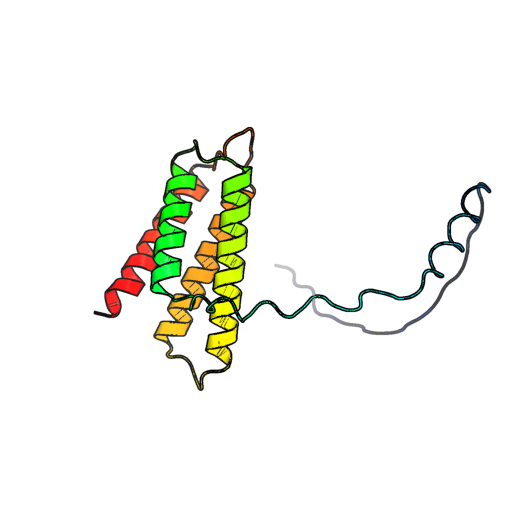 97.56 85 THR A C 1
ATOM 639 O O . THR A 1 85 ? 5.092 -8.192 6.119 1.00 97.56 85 THR A O 1
ATOM 642 N N . LEU A 1 86 ? 7.136 -7.341 5.745 1.00 97.00 86 LEU A N 1
ATOM 643 C CA . LEU A 1 86 ? 7.369 -6.895 7.117 1.00 97.00 86 LEU A CA 1
ATOM 644 C C . LEU A 1 86 ? 6.274 -5.936 7.585 1.00 97.00 86 LEU A C 1
ATOM 646 O O . LEU A 1 86 ? 5.727 -6.122 8.666 1.00 97.00 86 LEU A O 1
ATOM 650 N N . TYR A 1 87 ? 5.880 -4.976 6.747 1.00 97.12 87 TYR A N 1
ATOM 651 C CA . TYR A 1 87 ? 4.771 -4.069 7.038 1.00 97.12 87 TYR A CA 1
ATOM 652 C C . TYR A 1 87 ? 3.471 -4.819 7.370 1.00 97.12 87 TYR A C 1
ATOM 654 O O . TYR A 1 87 ? 2.790 -4.501 8.348 1.00 97.12 87 TYR A O 1
ATOM 662 N N . ARG A 1 88 ? 3.132 -5.847 6.582 1.00 97.12 88 ARG A N 1
ATOM 663 C CA . ARG A 1 88 ? 1.942 -6.676 6.810 1.00 97.12 88 ARG A CA 1
ATOM 664 C C . ARG A 1 88 ? 2.026 -7.445 8.131 1.00 97.12 88 ARG A C 1
ATOM 666 O O . ARG A 1 88 ? 1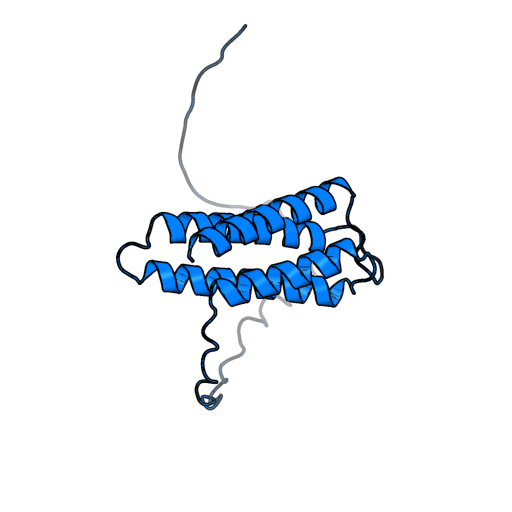.035 -7.492 8.858 1.00 97.12 88 ARG A O 1
ATOM 673 N N . GLU A 1 89 ? 3.178 -8.021 8.453 1.00 96.75 89 GLU A N 1
ATOM 674 C CA . GLU A 1 89 ? 3.368 -8.772 9.701 1.00 96.75 89 GLU A CA 1
ATOM 675 C C . GLU A 1 89 ? 3.363 -7.860 10.939 1.00 96.75 89 GLU A C 1
ATOM 677 O O . GLU A 1 89 ? 2.776 -8.206 11.971 1.00 96.75 89 GLU A O 1
ATOM 682 N N . SER A 1 90 ? 3.914 -6.648 10.827 1.00 95.56 90 SER A N 1
ATOM 683 C CA . SER A 1 90 ? 3.801 -5.608 11.854 1.00 95.56 90 SER A CA 1
ATOM 684 C C . SER A 1 90 ? 2.340 -5.212 12.086 1.00 95.56 90 SER A C 1
ATOM 686 O O . SER A 1 90 ? 1.894 -5.147 13.233 1.00 95.56 90 SER A O 1
ATOM 688 N N . LEU A 1 91 ? 1.562 -5.017 11.015 1.00 95.69 91 LEU A N 1
ATOM 689 C CA . LEU A 1 91 ? 0.130 -4.726 11.115 1.00 95.69 91 LEU A CA 1
ATOM 690 C C . LEU A 1 91 ? -0.644 -5.881 11.759 1.00 95.69 91 LEU A C 1
ATOM 692 O O . LEU A 1 91 ? -1.471 -5.646 12.637 1.00 95.69 91 LEU A O 1
ATOM 696 N N . ARG A 1 92 ? -0.352 -7.125 11.369 1.00 95.12 92 ARG A N 1
ATOM 697 C CA . ARG A 1 92 ? -0.960 -8.324 11.959 1.00 95.12 92 ARG A CA 1
ATOM 698 C C . ARG A 1 92 ? -0.706 -8.389 13.464 1.00 95.12 92 ARG A C 1
ATOM 700 O O . ARG A 1 92 ? -1.649 -8.583 14.225 1.00 95.12 92 ARG A O 1
ATOM 707 N N . SER A 1 93 ? 0.540 -8.189 13.885 1.00 93.19 93 SER A N 1
ATOM 708 C CA . SER A 1 93 ? 0.920 -8.169 15.304 1.00 93.19 93 SER A CA 1
ATOM 709 C C . SER A 1 93 ? 0.170 -7.081 16.073 1.00 93.19 93 SER A C 1
ATOM 711 O O . SER A 1 93 ? -0.357 -7.330 17.155 1.00 93.19 93 SER A O 1
ATOM 713 N N . LEU A 1 94 ? 0.054 -5.885 15.489 1.00 92.94 94 LEU A N 1
ATOM 714 C CA . LEU A 1 94 ? -0.686 -4.778 16.087 1.00 92.94 94 LEU A CA 1
ATOM 715 C C . LEU A 1 94 ? -2.182 -5.099 16.231 1.00 92.94 94 LEU A C 1
ATOM 717 O O . LEU A 1 94 ? -2.761 -4.814 17.278 1.00 92.94 94 LEU A O 1
ATOM 721 N N . MET A 1 95 ? -2.805 -5.711 15.219 1.00 91.81 95 MET A N 1
ATOM 722 C CA . MET A 1 95 ? -4.217 -6.110 15.269 1.00 91.81 95 MET A CA 1
ATOM 723 C C . MET A 1 95 ? -4.474 -7.172 16.344 1.00 91.81 95 MET A C 1
ATOM 725 O O . MET A 1 95 ? -5.378 -6.993 17.153 1.00 91.81 95 MET A O 1
ATOM 729 N N . LEU A 1 96 ? -3.629 -8.204 16.434 1.00 90.75 96 LEU A N 1
ATOM 730 C CA . LEU A 1 96 ? -3.740 -9.240 17.472 1.00 90.75 96 LEU A CA 1
ATOM 731 C C . LEU A 1 96 ? -3.634 -8.654 18.888 1.00 90.75 96 LEU A C 1
ATOM 733 O O . LEU A 1 96 ? -4.398 -9.025 19.774 1.00 90.75 96 LEU A O 1
ATOM 737 N N . ASN A 1 97 ? -2.732 -7.690 19.089 1.00 87.56 97 ASN A N 1
ATOM 738 C CA . ASN A 1 97 ? -2.581 -6.983 20.365 1.00 87.56 97 ASN A CA 1
ATOM 739 C C . ASN A 1 97 ? -3.716 -5.985 20.650 1.00 87.56 97 ASN A C 1
ATOM 741 O O . ASN A 1 97 ? -3.871 -5.535 21.782 1.00 87.56 97 ASN A O 1
ATOM 745 N N . SER A 1 98 ? -4.476 -5.592 19.627 1.00 85.12 98 SER A N 1
ATOM 746 C CA . SER A 1 98 ? -5.636 -4.708 19.774 1.00 85.12 98 SER A CA 1
ATOM 747 C C . SER A 1 98 ? -6.895 -5.493 20.137 1.00 85.12 98 SER A C 1
ATOM 749 O O . SER A 1 98 ? -7.734 -4.977 20.870 1.00 85.12 98 SER A O 1
ATOM 751 N N . ASP A 1 99 ? -7.014 -6.737 19.666 1.00 81.38 99 ASP A N 1
ATOM 752 C CA . ASP A 1 99 ? -8.141 -7.628 19.969 1.00 81.38 99 ASP A CA 1
ATOM 753 C C . ASP A 1 99 ? -8.155 -8.080 21.439 1.00 81.38 99 ASP A C 1
ATOM 755 O O . ASP A 1 99 ? -9.215 -8.375 21.990 1.00 81.38 99 ASP A O 1
ATOM 759 N N . THR A 1 100 ? -6.993 -8.097 22.100 1.00 80.25 100 THR A N 1
ATOM 760 C CA . THR A 1 100 ? -6.880 -8.393 23.537 1.00 80.25 100 THR A CA 1
ATOM 761 C C . THR A 1 100 ? -7.301 -7.223 24.429 1.00 80.25 100 THR A C 1
ATOM 763 O O . THR A 1 100 ? -7.571 -7.428 25.612 1.00 80.25 100 THR A O 1
ATOM 766 N N . GLN A 1 101 ? -7.393 -6.003 23.889 1.00 74.88 101 GLN A N 1
ATOM 767 C CA . GLN A 1 101 ? -7.882 -4.835 24.620 1.00 74.88 101 GLN A CA 1
ATOM 768 C C . GLN A 1 101 ? -9.410 -4.765 24.525 1.00 74.88 101 GLN A C 1
ATOM 770 O O . GLN A 1 101 ? -9.991 -4.870 23.444 1.00 74.88 101 GLN A O 1
ATOM 775 N N . SER A 1 102 ? -10.087 -4.571 25.661 1.00 57.16 102 SER A N 1
ATOM 776 C CA . SER A 1 102 ? -11.549 -4.502 25.704 1.00 57.16 102 SER A CA 1
ATOM 777 C C . SER A 1 102 ? -12.062 -3.346 24.835 1.00 57.16 102 SER A C 1
ATOM 779 O O . SER A 1 102 ? -11.861 -2.177 25.157 1.00 57.16 102 SER A O 1
ATOM 781 N N . THR A 1 103 ? -12.729 -3.696 23.732 1.00 75.94 103 THR A N 1
ATOM 782 C CA . THR A 1 103 ? -13.424 -2.806 22.784 1.00 75.94 103 THR A CA 1
ATOM 783 C C . THR A 1 103 ? -12.580 -1.637 22.245 1.00 75.94 103 THR A C 1
ATOM 785 O O . THR A 1 103 ? -12.658 -0.525 22.771 1.00 75.94 103 THR A O 1
ATOM 788 N N . PRO A 1 104 ? -11.830 -1.822 21.140 1.00 79.31 104 PRO A N 1
ATOM 789 C CA . PRO A 1 104 ? -11.138 -0.707 20.504 1.00 79.31 104 PRO A CA 1
ATOM 790 C C . PRO A 1 104 ? -12.144 0.340 20.014 1.00 79.31 104 PRO A C 1
ATOM 792 O O . PRO A 1 104 ? -13.204 -0.003 19.475 1.00 79.31 104 PRO A O 1
ATOM 795 N N . SER A 1 105 ? -11.791 1.618 20.184 1.00 85.94 105 SER A N 1
ATOM 796 C CA . SER A 1 105 ? -12.615 2.739 19.723 1.00 85.94 105 SER A CA 1
ATOM 797 C C . SER A 1 105 ? -12.967 2.590 18.236 1.00 85.94 105 SER A C 1
ATOM 799 O O . SER A 1 105 ? -12.163 2.084 17.445 1.00 85.94 105 SER A O 1
ATOM 801 N N . THR A 1 106 ? -14.151 3.054 17.824 1.00 87.94 106 THR A N 1
ATOM 802 C CA . THR A 1 106 ? -14.569 3.036 16.408 1.00 87.94 106 THR A CA 1
ATOM 803 C C . THR A 1 106 ? -13.539 3.720 15.507 1.00 87.94 106 THR A C 1
ATOM 805 O O . THR A 1 106 ? -13.254 3.238 14.413 1.00 87.94 106 THR A O 1
ATOM 808 N N . HIS A 1 107 ? -12.913 4.795 15.995 1.00 88.00 107 HIS A N 1
ATOM 809 C CA . HIS A 1 107 ? -11.825 5.475 15.297 1.00 88.00 107 HIS A CA 1
ATOM 810 C C . HIS A 1 107 ? -10.613 4.553 15.079 1.00 88.00 107 HIS A C 1
ATOM 812 O O . HIS A 1 107 ? -10.125 4.445 13.955 1.00 88.00 107 HIS A O 1
ATOM 818 N N . THR A 1 108 ? -10.168 3.828 16.113 1.00 88.00 108 THR A N 1
ATOM 819 C CA . THR A 1 108 ? -9.067 2.854 16.002 1.00 88.00 108 THR A CA 1
ATOM 820 C C . THR A 1 108 ? -9.393 1.772 14.977 1.00 88.00 108 THR A C 1
ATOM 822 O O . THR A 1 108 ? -8.565 1.480 14.120 1.00 88.00 108 THR A O 1
ATOM 825 N N . LYS A 1 109 ? -10.609 1.213 15.006 1.00 90.25 109 LYS A N 1
ATOM 826 C CA . LYS A 1 109 ? -11.041 0.201 14.028 1.00 90.25 109 LYS A CA 1
ATOM 827 C C . LYS A 1 109 ? -10.993 0.739 12.598 1.00 90.25 109 LYS A C 1
ATOM 829 O O . LYS A 1 109 ? -10.437 0.085 11.721 1.00 90.25 109 LYS A O 1
ATOM 834 N N . ASN A 1 110 ? -11.515 1.943 12.369 1.00 92.00 110 ASN A N 1
ATOM 835 C CA . ASN A 1 110 ? -11.486 2.578 11.051 1.00 92.00 110 ASN A CA 1
ATOM 836 C C . ASN A 1 110 ? -10.049 2.805 10.565 1.00 92.00 110 ASN A C 1
ATOM 838 O O . ASN A 1 110 ? -9.737 2.476 9.423 1.00 92.00 110 ASN A O 1
ATOM 842 N N . MET A 1 111 ? -9.159 3.281 11.440 1.00 92.44 111 MET A N 1
ATOM 843 C CA . MET A 1 111 ? -7.738 3.444 11.128 1.00 92.44 111 MET A CA 1
ATOM 844 C C . MET A 1 111 ? -7.077 2.113 10.742 1.00 92.44 111 MET A C 1
ATOM 846 O O . MET A 1 111 ? -6.384 2.039 9.729 1.00 92.44 111 MET A O 1
ATOM 850 N N . LEU A 1 112 ? -7.327 1.040 11.501 1.00 93.25 112 LEU A N 1
ATOM 851 C CA . LEU A 1 112 ? -6.811 -0.294 11.180 1.00 93.25 112 LEU A CA 1
ATOM 852 C C . LEU A 1 112 ? -7.294 -0.768 9.810 1.00 93.25 112 LEU A C 1
ATOM 854 O O . LEU A 1 112 ? -6.497 -1.279 9.029 1.00 93.25 112 LEU A O 1
ATOM 858 N N . MET A 1 113 ? -8.562 -0.535 9.470 1.00 94.31 113 MET A N 1
ATOM 859 C CA . MET A 1 113 ? -9.088 -0.881 8.148 1.00 94.31 113 MET A CA 1
ATOM 860 C C . MET A 1 113 ? -8.395 -0.105 7.022 1.00 94.31 113 MET A C 1
ATOM 862 O O . MET A 1 113 ? -8.137 -0.675 5.961 1.00 94.31 113 MET A O 1
ATOM 866 N N . GLU A 1 114 ? -8.049 1.168 7.229 1.00 95.62 114 GLU A N 1
ATOM 867 C CA . GLU A 1 114 ? -7.282 1.931 6.238 1.00 95.62 114 GLU A CA 1
ATOM 868 C C . GLU A 1 114 ? -5.842 1.425 6.082 1.00 95.62 114 GLU A C 1
ATOM 870 O O . GLU A 1 114 ? -5.333 1.379 4.957 1.00 95.62 114 GLU A O 1
ATOM 875 N N . LEU A 1 115 ? -5.204 0.991 7.171 1.00 95.88 115 LEU A N 1
ATOM 876 C CA . LEU A 1 115 ? -3.883 0.355 7.132 1.00 95.88 115 LEU A CA 1
ATOM 877 C C . LEU A 1 115 ? -3.937 -1.007 6.429 1.00 95.88 115 LEU A C 1
ATOM 879 O O . LEU A 1 115 ? -3.064 -1.318 5.621 1.00 95.88 115 LEU A O 1
ATOM 883 N N . VAL A 1 116 ? -4.994 -1.794 6.651 1.00 96.69 116 VAL A N 1
ATOM 884 C CA . VAL A 1 116 ? -5.217 -3.064 5.942 1.00 96.69 116 VAL A CA 1
ATOM 885 C C . VAL A 1 116 ? -5.365 -2.817 4.442 1.00 96.69 116 VAL A C 1
ATOM 887 O O . VAL A 1 116 ? -4.703 -3.488 3.648 1.00 96.69 116 VAL A O 1
ATOM 890 N N . ARG A 1 117 ? -6.159 -1.819 4.030 1.00 97.31 117 ARG A N 1
ATOM 891 C CA . ARG A 1 117 ? -6.272 -1.436 2.611 1.00 97.31 117 ARG A CA 1
ATOM 892 C C . ARG A 1 117 ? -4.926 -1.013 2.031 1.00 97.31 117 ARG A C 1
ATOM 894 O O . ARG A 1 117 ? -4.578 -1.453 0.939 1.00 97.31 117 ARG A O 1
ATOM 901 N N . MET A 1 118 ? -4.151 -0.218 2.768 1.00 97.69 118 MET A N 1
ATOM 902 C CA . MET A 1 118 ? -2.809 0.174 2.341 1.00 97.69 118 MET A CA 1
ATOM 903 C C . MET A 1 118 ? -1.881 -1.038 2.190 1.00 97.69 118 MET A C 1
ATOM 905 O O . MET A 1 118 ? -1.182 -1.148 1.187 1.00 97.69 118 MET A O 1
ATOM 909 N N . SER A 1 119 ? -1.932 -1.999 3.117 1.00 97.94 119 SER A N 1
ATOM 910 C CA . SER A 1 119 ? -1.138 -3.230 3.029 1.00 97.94 119 SER A CA 1
ATOM 911 C C . SER A 1 119 ? -1.440 -4.022 1.752 1.00 97.94 119 SER A C 1
ATOM 913 O O . SER A 1 119 ? -0.520 -4.501 1.093 1.00 97.94 119 SER A O 1
ATOM 915 N N . ALA A 1 120 ? -2.710 -4.096 1.342 1.00 97.69 120 ALA A N 1
ATOM 916 C CA . ALA A 1 120 ? -3.115 -4.778 0.117 1.00 97.69 120 ALA A CA 1
ATOM 917 C C . ALA A 1 120 ? -2.608 -4.059 -1.147 1.00 97.69 120 ALA A C 1
ATOM 919 O O . ALA A 1 120 ? -2.145 -4.710 -2.087 1.00 97.69 120 ALA A O 1
ATOM 920 N N . LEU A 1 121 ? -2.638 -2.722 -1.164 1.00 97.69 121 LEU A N 1
ATOM 921 C CA . LEU A 1 121 ? -2.082 -1.932 -2.268 1.00 97.69 121 LEU A CA 1
ATOM 922 C C . LEU A 1 121 ? -0.560 -2.092 -2.369 1.00 97.69 121 LEU A C 1
ATOM 924 O O . LEU A 1 121 ? -0.039 -2.274 -3.467 1.00 97.69 121 LEU A O 1
ATOM 928 N N . LEU A 1 122 ? 0.152 -2.087 -1.241 1.00 97.31 122 LEU A N 1
ATOM 929 C CA . LEU A 1 122 ? 1.602 -2.303 -1.202 1.00 97.31 122 LEU A CA 1
ATOM 930 C C . LEU A 1 122 ? 1.985 -3.711 -1.674 1.00 97.31 122 LEU A C 1
ATOM 932 O O . LEU A 1 122 ? 2.944 -3.870 -2.424 1.00 97.31 122 LEU A O 1
ATOM 936 N N . GLN A 1 123 ? 1.205 -4.727 -1.310 1.00 97.12 123 GLN A N 1
ATOM 937 C CA . GLN A 1 123 ? 1.397 -6.088 -1.818 1.00 97.12 123 GLN A CA 1
ATOM 938 C C . GLN A 1 123 ? 1.125 -6.182 -3.325 1.00 97.12 123 GLN A C 1
ATOM 940 O O . GLN A 1 123 ? 1.868 -6.839 -4.052 1.00 97.12 123 GLN A O 1
ATOM 945 N N . SER A 1 124 ? 0.124 -5.454 -3.821 1.00 96.06 124 SER A N 1
ATOM 946 C CA . SER A 1 124 ? -0.121 -5.336 -5.263 1.00 96.06 124 SER A CA 1
ATOM 947 C C . SER A 1 124 ? 1.060 -4.665 -5.974 1.00 96.06 124 SER A C 1
ATOM 949 O O . SER A 1 124 ? 1.482 -5.124 -7.031 1.00 96.06 124 SER A O 1
ATOM 951 N N . ALA A 1 125 ? 1.661 -3.638 -5.362 1.00 95.06 125 ALA A N 1
ATOM 952 C CA . ALA A 1 125 ? 2.859 -2.978 -5.881 1.00 95.06 125 ALA A CA 1
ATOM 953 C C . ALA A 1 125 ? 4.078 -3.915 -5.898 1.00 95.06 125 ALA A C 1
ATOM 955 O O . ALA A 1 125 ? 4.855 -3.912 -6.852 1.00 95.06 125 ALA A O 1
ATOM 956 N N . ALA A 1 126 ? 4.212 -4.773 -4.886 1.00 95.00 126 ALA A N 1
ATOM 957 C CA . ALA A 1 126 ? 5.275 -5.771 -4.792 1.00 95.00 126 ALA A CA 1
ATOM 958 C C . ALA A 1 126 ? 5.152 -6.887 -5.854 1.00 95.00 126 ALA A C 1
ATOM 960 O O . ALA A 1 126 ? 6.157 -7.505 -6.234 1.00 95.00 126 ALA A O 1
ATOM 961 N N . ALA A 1 127 ? 3.930 -7.119 -6.346 1.00 93.94 127 ALA A N 1
ATOM 962 C CA . ALA A 1 127 ? 3.592 -8.084 -7.391 1.00 93.94 127 ALA A CA 1
ATOM 963 C C . ALA A 1 127 ? 3.667 -7.518 -8.823 1.00 93.94 127 ALA A C 1
ATOM 965 O O . ALA A 1 127 ? 3.513 -8.274 -9.784 1.00 93.94 127 ALA A O 1
ATOM 966 N N . CYS A 1 128 ? 3.907 -6.214 -8.994 1.00 92.06 128 CYS A N 1
ATOM 967 C CA . CYS A 1 128 ? 4.077 -5.600 -10.312 1.00 92.06 128 CYS A CA 1
ATOM 968 C C . CYS A 1 128 ? 5.227 -6.238 -11.109 1.00 92.06 128 CYS A C 1
ATOM 970 O O . CYS A 1 128 ? 6.095 -6.909 -10.554 1.00 92.06 128 CYS A O 1
ATOM 972 N N . LYS A 1 129 ? 5.265 -6.016 -12.432 1.00 81.56 129 LYS A N 1
ATOM 973 C CA . LYS A 1 129 ? 6.361 -6.516 -13.280 1.00 81.56 129 LYS A CA 1
ATOM 974 C C . LYS A 1 129 ? 7.699 -5.966 -12.777 1.00 81.56 129 LYS A C 1
ATOM 976 O O . LYS A 1 129 ? 7.856 -4.759 -12.603 1.00 81.56 129 LYS A O 1
ATOM 981 N N . THR A 1 130 ? 8.665 -6.856 -12.567 1.00 82.31 130 THR A N 1
ATOM 982 C CA . THR A 1 130 ? 9.968 -6.497 -11.997 1.00 82.31 130 THR A CA 1
ATOM 983 C C . THR A 1 130 ? 11.117 -7.000 -12.852 1.00 82.31 130 THR A C 1
ATOM 985 O O . THR A 1 130 ? 11.158 -8.179 -13.197 1.00 82.31 130 THR A O 1
ATOM 988 N N . GLY A 1 131 ? 12.083 -6.118 -13.104 1.00 85.00 131 GLY A N 1
ATOM 989 C CA . GLY A 1 131 ? 13.470 -6.505 -13.359 1.00 85.00 131 GLY A CA 1
ATOM 990 C C . GLY A 1 131 ? 14.258 -6.413 -12.051 1.00 85.00 131 GLY A C 1
ATOM 991 O O . GLY A 1 131 ? 13.862 -6.974 -11.032 1.00 85.00 131 GLY A O 1
ATOM 992 N N . ARG A 1 132 ? 15.335 -5.620 -12.046 1.00 91.31 132 ARG A N 1
ATOM 993 C CA . ARG A 1 132 ? 16.055 -5.238 -10.815 1.00 91.31 132 ARG A CA 1
ATOM 994 C C . ARG A 1 132 ? 15.245 -4.290 -9.915 1.00 91.31 132 ARG A C 1
ATOM 996 O O . ARG A 1 132 ? 15.423 -4.294 -8.696 1.00 91.31 132 ARG A O 1
ATOM 1003 N N . PHE A 1 133 ? 14.354 -3.508 -10.516 1.00 94.06 133 PHE A N 1
ATOM 1004 C CA . PHE A 1 133 ? 13.543 -2.490 -9.851 1.00 94.06 133 PHE A CA 1
ATOM 1005 C C . PHE A 1 133 ? 12.047 -2.757 -10.055 1.00 94.06 133 PHE A C 1
ATOM 1007 O O . PHE A 1 133 ? 11.664 -3.421 -11.027 1.00 94.06 133 PHE A O 1
ATOM 1014 N N . ILE A 1 134 ? 11.213 -2.263 -9.136 1.00 93.19 134 ILE A N 1
ATOM 1015 C CA . ILE A 1 134 ? 9.752 -2.312 -9.277 1.00 93.19 134 ILE A CA 1
ATOM 1016 C C . ILE A 1 134 ? 9.262 -1.234 -10.242 1.00 93.19 134 ILE A C 1
ATOM 1018 O O . ILE A 1 134 ? 9.677 -0.078 -10.164 1.00 93.19 134 ILE A O 1
ATOM 1022 N N . VAL A 1 135 ? 8.338 -1.608 -11.126 1.00 92.12 135 VAL A N 1
ATOM 1023 C CA . VAL A 1 135 ? 7.656 -0.674 -12.027 1.00 92.12 135 VAL A CA 1
ATOM 1024 C C . VAL A 1 135 ? 6.155 -0.892 -11.892 1.00 92.12 135 VAL A C 1
ATOM 1026 O O . VAL A 1 135 ? 5.618 -1.895 -12.358 1.00 92.12 135 VAL A O 1
ATOM 1029 N N . CYS A 1 136 ? 5.481 0.040 -11.219 1.00 92.62 136 CYS A N 1
ATOM 1030 C CA . CYS A 1 136 ? 4.039 -0.024 -10.997 1.00 92.62 136 CYS A CA 1
ATOM 1031 C C . CYS A 1 136 ? 3.265 0.688 -12.119 1.00 92.62 136 CYS A C 1
ATOM 1033 O O . CYS A 1 136 ? 3.712 1.744 -12.578 1.00 92.62 136 CYS A O 1
ATOM 1035 N N . PRO A 1 137 ? 2.090 0.172 -12.525 1.00 93.56 137 PRO A N 1
ATOM 1036 C CA . PRO A 1 137 ? 1.204 0.873 -13.449 1.00 93.56 137 PRO A CA 1
ATOM 1037 C C . PRO A 1 137 ? 0.687 2.180 -12.829 1.00 93.56 137 PRO A C 1
ATOM 1039 O O . PRO A 1 137 ? 0.643 2.335 -11.601 1.00 93.56 137 PRO A O 1
ATOM 1042 N N . ILE A 1 138 ? 0.316 3.140 -13.679 1.00 94.25 138 ILE A N 1
ATOM 1043 C CA . ILE A 1 138 ? -0.021 4.502 -13.244 1.00 94.25 138 ILE A CA 1
ATOM 1044 C C . ILE A 1 138 ? -1.263 4.528 -12.346 1.00 94.25 138 ILE A C 1
ATOM 1046 O O . ILE A 1 138 ? -1.299 5.271 -11.366 1.00 94.25 138 ILE A O 1
ATOM 1050 N N . GLU A 1 139 ? -2.231 3.653 -12.608 1.00 96.25 139 GLU A N 1
ATOM 1051 C CA . GLU A 1 139 ? -3.468 3.518 -11.843 1.00 96.25 139 GLU A CA 1
ATOM 1052 C C . GLU A 1 139 ? -3.168 3.100 -10.400 1.00 96.25 139 GLU A C 1
ATOM 1054 O O . GLU A 1 139 ? -3.692 3.684 -9.451 1.00 96.25 139 GLU A O 1
ATOM 1059 N N . LEU A 1 140 ? -2.254 2.141 -10.213 1.00 95.50 140 LEU A N 1
ATOM 1060 C CA . LEU A 1 140 ? -1.859 1.677 -8.883 1.00 95.50 140 LEU A CA 1
ATOM 1061 C C . LEU A 1 140 ? -1.099 2.762 -8.113 1.00 95.50 140 LEU A C 1
ATOM 1063 O O . LEU A 1 140 ? -1.317 2.945 -6.915 1.00 95.50 140 LEU A O 1
ATOM 1067 N N . ARG A 1 141 ? -0.243 3.532 -8.796 1.00 95.25 141 ARG A N 1
ATOM 1068 C CA . ARG A 1 141 ? 0.445 4.680 -8.183 1.00 95.25 141 ARG A CA 1
ATOM 1069 C C . ARG A 1 141 ? -0.549 5.727 -7.682 1.00 95.25 141 ARG A C 1
ATOM 1071 O O . ARG A 1 141 ? -0.391 6.232 -6.574 1.00 95.25 141 ARG A O 1
ATOM 1078 N N . GLN A 1 142 ? -1.583 6.032 -8.464 1.00 96.75 142 GLN A N 1
ATOM 1079 C CA . GLN A 1 142 ? -2.639 6.961 -8.055 1.00 96.75 142 GLN A CA 1
ATOM 1080 C C . GLN A 1 142 ? -3.434 6.431 -6.855 1.00 96.75 142 GLN A C 1
ATOM 1082 O O . GLN A 1 142 ? -3.708 7.187 -5.921 1.00 96.75 142 GLN A O 1
ATOM 1087 N N . GLN A 1 143 ? -3.754 5.134 -6.836 1.00 97.06 143 GLN A N 1
ATOM 1088 C CA . GLN A 1 143 ? -4.426 4.495 -5.702 1.00 97.06 143 GLN A CA 1
ATOM 1089 C C . GLN A 1 143 ? -3.588 4.563 -4.420 1.00 97.06 143 GLN A C 1
ATOM 1091 O O . GLN A 1 143 ? -4.123 4.925 -3.372 1.00 97.06 143 GLN A O 1
ATOM 1096 N N . LEU A 1 144 ? -2.281 4.292 -4.500 1.00 96.81 144 LEU A N 1
ATOM 1097 C CA . LEU A 1 144 ? -1.357 4.409 -3.366 1.00 96.81 144 LEU A CA 1
ATOM 1098 C C . LEU A 1 144 ? -1.320 5.837 -2.807 1.00 96.81 144 LEU A C 1
ATOM 1100 O O . LEU A 1 144 ? -1.467 6.029 -1.602 1.00 96.81 144 LEU A O 1
ATOM 1104 N N . LEU A 1 145 ? -1.183 6.845 -3.674 1.00 96.50 145 LEU A N 1
ATOM 1105 C CA . LEU A 1 145 ? -1.163 8.253 -3.263 1.00 96.50 145 LEU A CA 1
ATOM 1106 C C . LEU A 1 145 ? -2.489 8.686 -2.625 1.00 96.50 145 LEU A C 1
ATOM 1108 O O . LEU A 1 145 ? -2.497 9.354 -1.590 1.00 96.50 145 LEU A O 1
ATOM 1112 N N . SER A 1 146 ? -3.613 8.278 -3.216 1.00 96.88 146 SER A N 1
ATOM 1113 C CA . SER A 1 146 ? -4.947 8.544 -2.674 1.00 96.88 146 SER A CA 1
ATOM 1114 C C . SER A 1 146 ? -5.122 7.907 -1.293 1.00 96.88 146 SER A C 1
ATOM 1116 O O . SER A 1 146 ? -5.531 8.579 -0.343 1.00 96.88 146 SER A O 1
ATOM 1118 N N . GLN A 1 147 ? -4.735 6.638 -1.138 1.00 96.88 147 GLN A N 1
ATOM 1119 C CA . GLN A 1 147 ? -4.829 5.937 0.140 1.00 96.88 147 GLN A CA 1
ATOM 1120 C C . GLN A 1 147 ? -3.911 6.551 1.202 1.00 96.88 147 GLN A C 1
ATOM 1122 O O . GLN A 1 147 ? -4.328 6.698 2.351 1.00 96.88 147 GLN A O 1
ATOM 1127 N N . GLN A 1 148 ? -2.702 6.974 0.825 1.00 96.00 148 GLN A N 1
ATOM 1128 C CA . GLN A 1 148 ? -1.772 7.646 1.733 1.00 96.00 148 GLN A CA 1
ATOM 1129 C C . GLN A 1 148 ? -2.354 8.965 2.246 1.00 96.00 148 GLN A C 1
ATOM 1131 O O . GLN A 1 148 ? -2.316 9.237 3.445 1.00 96.00 148 GLN A O 1
ATOM 1136 N N . LYS A 1 149 ? -2.963 9.760 1.359 1.00 95.44 149 LYS A N 1
ATOM 1137 C CA . LYS A 1 149 ? -3.638 11.008 1.734 1.00 95.44 149 LYS A CA 1
ATOM 1138 C C . LYS A 1 149 ? -4.790 10.756 2.709 1.00 95.44 149 LYS A C 1
ATOM 1140 O O . LYS A 1 149 ? -4.957 11.503 3.675 1.00 95.44 149 LYS A O 1
ATOM 1145 N N . ARG A 1 150 ? -5.573 9.692 2.492 1.00 93.81 150 ARG A N 1
ATOM 1146 C CA . ARG A 1 150 ? -6.653 9.289 3.409 1.00 93.81 150 ARG A CA 1
ATOM 1147 C C . ARG A 1 150 ? -6.088 8.933 4.783 1.00 93.81 150 ARG A C 1
ATOM 1149 O O . ARG A 1 150 ? -6.548 9.498 5.770 1.00 93.81 150 ARG A O 1
ATOM 1156 N N . LEU A 1 151 ? -5.056 8.090 4.846 1.00 93.31 151 LEU A N 1
ATOM 1157 C CA . LEU A 1 151 ? -4.389 7.719 6.101 1.00 93.31 151 LEU A CA 1
ATOM 1158 C C . LEU A 1 151 ? -3.871 8.934 6.879 1.00 93.31 151 LEU A C 1
ATOM 1160 O O . LEU A 1 151 ? -4.145 9.049 8.070 1.00 93.31 151 LEU A O 1
ATOM 1164 N N . GLN A 1 152 ? -3.197 9.866 6.203 1.00 92.25 152 GLN A N 1
ATOM 1165 C CA . GLN A 1 152 ? -2.689 11.097 6.819 1.00 92.25 152 GLN A CA 1
ATOM 1166 C C . GLN A 1 152 ? -3.812 11.979 7.380 1.00 92.25 152 GLN A C 1
ATOM 1168 O O . GLN A 1 152 ? -3.682 12.553 8.461 1.00 92.25 152 GLN A O 1
ATOM 1173 N N . THR A 1 153 ? -4.939 12.055 6.669 1.00 91.69 153 THR A N 1
ATOM 1174 C CA . THR A 1 153 ? -6.117 12.803 7.131 1.00 91.69 153 THR A CA 1
ATOM 1175 C C . THR A 1 153 ? -6.697 12.175 8.398 1.00 91.69 153 THR A C 1
ATOM 1177 O O . THR A 1 153 ? -6.968 12.876 9.370 1.00 91.69 153 THR A O 1
ATOM 1180 N N . PHE A 1 154 ? -6.831 10.846 8.423 1.00 88.56 154 PHE A N 1
ATOM 1181 C CA . PHE A 1 154 ? -7.306 10.116 9.599 1.00 88.56 154 PHE A CA 1
ATOM 1182 C C . PHE A 1 154 ? -6.351 10.238 10.791 1.00 88.56 154 PHE A C 1
ATOM 1184 O O . PHE A 1 154 ? -6.818 10.312 11.925 1.00 88.56 154 PHE A O 1
ATOM 1191 N N . SER A 1 155 ? -5.032 10.272 10.566 1.00 86.12 155 SER A N 1
ATOM 1192 C CA . SER A 1 155 ? -4.062 10.433 11.655 1.00 86.12 155 SER A CA 1
ATOM 1193 C C . SER A 1 155 ? -4.060 11.848 12.230 1.00 86.12 155 SER A C 1
ATOM 1195 O O . SER A 1 155 ? -3.815 12.013 13.421 1.00 86.12 155 SER A O 1
ATOM 1197 N N . ALA A 1 156 ? -4.361 12.857 11.405 1.00 83.81 156 ALA A N 1
ATOM 1198 C CA . ALA A 1 156 ? -4.436 14.253 11.826 1.00 83.81 156 ALA A CA 1
ATOM 1199 C C . ALA A 1 156 ? -5.694 14.569 12.654 1.00 83.81 156 ALA A C 1
ATOM 1201 O O . ALA A 1 156 ? -5.642 15.425 13.525 1.00 83.81 156 ALA A O 1
ATOM 1202 N N . GLN A 1 157 ? -6.803 13.848 12.451 1.00 76.69 157 GLN A N 1
ATOM 1203 C CA . GLN A 1 157 ? -8.058 14.021 13.207 1.00 76.69 157 GLN A CA 1
ATOM 1204 C C . GLN A 1 157 ? -7.973 13.645 14.701 1.00 76.69 157 GLN A C 1
ATOM 1206 O O . GLN A 1 157 ? -8.981 13.691 15.403 1.00 76.69 157 GLN A O 1
ATOM 1211 N N . LYS A 1 158 ? -6.799 13.231 15.184 1.00 57.84 158 LYS A N 1
ATOM 1212 C CA . LYS A 1 158 ? -6.547 12.846 16.578 1.00 57.84 158 LYS A CA 1
ATOM 1213 C C . LYS A 1 158 ? -5.820 13.937 17.389 1.00 57.84 158 LYS A C 1
ATOM 1215 O O . LYS A 1 158 ? -5.482 13.677 18.542 1.00 57.84 158 LYS A O 1
ATOM 1220 N N . GLY A 1 159 ? -5.536 15.095 16.785 1.00 44.78 159 GLY A N 1
ATOM 1221 C CA . GLY A 1 159 ? -5.012 16.294 17.457 1.00 44.78 159 GLY A CA 1
ATOM 1222 C C . GLY A 1 159 ? -6.111 17.315 17.693 1.00 44.78 159 GLY A C 1
ATOM 1223 O O . GLY A 1 159 ? -6.038 17.989 18.739 1.00 44.78 159 GLY A O 1
#

Organism: NCBI:txid652676

Sequence (159 aa):
MTYIQFAPSAAFFRAATYCSHIRSRHFLLCVCLLITTAAFAGTEAAPPEKAVSVSIPSLVDQSSKLVQEAISSNANASRFRIDATLYRESLRSLMLNSDTQSTPSTHTKNMLMELVRMSALLQSAAACKTGRFIVCPIELRQQLLSQQKRLQTFSAQKG

pLDDT: mean 75.75, std 23.41, range [33.25, 97.94]